Protein AF-Q0IT25-F1 (afdb_monomer_lite)

Organism: Oryza sativa subsp. japonica (NCBI:txid39947)

Secondary structure (DSSP, 8-state):
---TTT-HHHHHHHTT----SS--TTGGGSPPP--GGG-HHHHSPTT-----HHHHHHHTT-GGGG----

Radius of gyration: 16.09 Å; chains: 1; bounding box: 34×31×35 Å

Foldseek 3Di:
DFPCPPDPVSVVVVVPDDDDPDQAPPRVVPDDDDDPVPDCVVPPDPPDDDDDPLVVCVVVPNPCSVPPRD

InterPro domains:
  IPR005822 Large ribosomal subunit protein uL13 [PTHR11545] (8-66)
  IPR036899 Large ribosomal subunit protein uL13 superfamily [G3DSA:3.90.1180.10] (1-64)
  IPR036899 Large ribosomal subunit protein uL13 superfamily [SSF52161] (8-64)

Structure (mmCIF, N/CA/C/O backbone):
data_AF-Q0IT25-F1
#
_entry.id   AF-Q0IT25-F1
#
loop_
_atom_site.group_PDB
_atom_site.id
_atom_site.type_symbol
_atom_site.label_atom_id
_atom_site.label_alt_id
_atom_site.label_comp_id
_atom_site.label_asym_id
_atom_site.label_entity_id
_atom_site.label_seq_id
_atom_site.pdbx_PDB_ins_code
_atom_site.Cartn_x
_atom_site.Cartn_y
_atom_site.Cartn_z
_atom_site.occupancy
_atom_site.B_iso_or_equiv
_atom_site.auth_seq_id
_atom_site.auth_comp_id
_atom_site.auth_asym_id
_atom_site.auth_atom_id
_atom_site.pdbx_PDB_model_num
ATOM 1 N N . MET A 1 1 ? 3.798 -7.065 -10.300 1.00 64.56 1 MET A N 1
ATOM 2 C CA . MET A 1 1 ? 4.883 -8.048 -10.506 1.00 64.56 1 MET A CA 1
ATOM 3 C C . MET A 1 1 ? 5.630 -7.674 -11.772 1.00 64.56 1 MET A C 1
ATOM 5 O O . MET A 1 1 ? 4.992 -7.535 -12.807 1.00 64.56 1 MET A O 1
ATOM 9 N N . LEU A 1 2 ? 6.941 -7.445 -11.678 1.00 70.75 2 LEU A N 1
ATOM 10 C CA . LEU A 1 2 ? 7.811 -7.111 -12.810 1.00 70.75 2 LEU A CA 1
ATOM 11 C C . LEU A 1 2 ? 8.841 -8.236 -12.977 1.00 70.75 2 LEU A C 1
ATOM 13 O O . LEU A 1 2 ? 9.406 -8.693 -11.982 1.00 70.75 2 LEU A O 1
ATOM 17 N N . GLY A 1 3 ? 9.100 -8.666 -14.215 1.00 74.31 3 GLY A N 1
ATOM 18 C CA . GLY A 1 3 ? 10.147 -9.643 -14.549 1.00 74.31 3 GLY A CA 1
ATOM 19 C C . GLY A 1 3 ? 11.551 -9.039 -14.458 1.00 74.31 3 GLY A C 1
ATOM 20 O O . GLY A 1 3 ? 12.245 -8.946 -15.463 1.00 74.31 3 GLY A O 1
ATOM 21 N N . HIS A 1 4 ? 11.930 -8.568 -13.270 1.00 71.06 4 HIS A N 1
ATOM 22 C CA . HIS A 1 4 ? 13.130 -7.759 -13.035 1.00 71.06 4 HIS A CA 1
ATOM 23 C C . HIS A 1 4 ? 14.450 -8.521 -13.216 1.00 71.06 4 HIS A C 1
ATOM 25 O O . HIS A 1 4 ? 15.455 -7.891 -13.504 1.00 71.06 4 HIS A O 1
ATOM 31 N N . LEU A 1 5 ? 14.440 -9.854 -13.098 1.00 68.44 5 LEU A N 1
ATOM 32 C CA . LEU A 1 5 ? 15.644 -10.685 -13.248 1.00 68.44 5 LEU A CA 1
ATOM 33 C C . LEU A 1 5 ? 15.910 -11.130 -14.691 1.00 68.44 5 LEU A C 1
ATOM 35 O O . LEU A 1 5 ? 17.040 -11.456 -15.027 1.00 68.44 5 LEU A O 1
ATOM 39 N N . ALA A 1 6 ? 14.878 -11.185 -15.537 1.00 66.88 6 ALA A N 1
ATOM 40 C CA . ALA A 1 6 ? 14.983 -11.795 -16.865 1.00 66.88 6 ALA A CA 1
ATOM 41 C C . ALA A 1 6 ? 15.135 -10.772 -17.998 1.00 66.88 6 ALA A C 1
ATOM 43 O O . ALA A 1 6 ? 15.592 -11.122 -19.082 1.00 66.88 6 ALA A O 1
ATOM 44 N N . TYR A 1 7 ? 14.740 -9.514 -17.775 1.00 70.94 7 TYR A N 1
ATOM 45 C CA . TYR A 1 7 ? 14.695 -8.514 -18.838 1.00 70.94 7 TYR A CA 1
ATOM 46 C C . TYR A 1 7 ? 15.076 -7.130 -18.325 1.00 70.94 7 TYR A C 1
ATOM 48 O O . TYR A 1 7 ? 14.517 -6.649 -17.337 1.00 70.94 7 TYR A O 1
ATOM 56 N N . THR A 1 8 ? 15.923 -6.435 -19.085 1.00 83.94 8 THR A N 1
ATOM 57 C CA . THR A 1 8 ? 16.319 -5.031 -18.854 1.00 83.94 8 THR A CA 1
ATOM 58 C C . THR A 1 8 ? 15.111 -4.101 -18.694 1.00 83.94 8 THR A C 1
ATOM 60 O O . THR A 1 8 ? 15.117 -3.167 -17.895 1.00 83.94 8 THR A O 1
ATOM 63 N N . ARG A 1 9 ? 14.004 -4.397 -19.389 1.00 88.06 9 ARG A N 1
ATOM 64 C CA . ARG A 1 9 ? 12.729 -3.681 -19.237 1.00 88.06 9 ARG A CA 1
ATOM 65 C C . ARG A 1 9 ? 12.141 -3.797 -17.826 1.00 88.06 9 ARG A C 1
ATOM 67 O O . ARG A 1 9 ? 11.524 -2.844 -17.351 1.00 88.06 9 ARG A O 1
ATOM 74 N N . GLY A 1 10 ? 12.274 -4.959 -17.189 1.00 87.44 10 GLY A N 1
ATOM 75 C CA . GLY A 1 10 ? 11.776 -5.210 -15.838 1.00 87.44 10 GLY A CA 1
ATOM 76 C C . GLY A 1 10 ? 12.539 -4.394 -14.800 1.00 87.44 10 GLY A C 1
ATOM 77 O O . GLY A 1 10 ? 11.919 -3.749 -13.957 1.00 87.44 10 GLY A O 1
ATOM 78 N N . GLU A 1 11 ? 13.864 -4.348 -14.927 1.00 88.81 11 GLU A N 1
ATOM 79 C CA . GLU A 1 11 ? 14.736 -3.509 -14.102 1.00 88.81 11 GLU A CA 1
ATOM 80 C C . GLU A 1 11 ? 14.428 -2.014 -14.295 1.00 88.81 11 GLU A C 1
ATOM 82 O O . GLU A 1 11 ? 14.172 -1.301 -13.326 1.00 88.81 11 GLU A O 1
ATOM 87 N N . ALA A 1 12 ? 14.294 -1.551 -15.544 1.00 90.50 12 ALA A N 1
ATOM 88 C CA . ALA A 1 12 ? 13.922 -0.165 -15.849 1.00 90.50 12 ALA A CA 1
ATOM 89 C C . ALA A 1 12 ? 12.514 0.218 -15.349 1.00 90.50 12 ALA A C 1
ATOM 91 O O . ALA A 1 12 ? 12.208 1.391 -15.118 1.00 90.50 12 ALA A O 1
ATOM 92 N N . ALA A 1 13 ? 11.603 -0.747 -15.215 1.00 92.56 13 ALA A N 1
ATOM 93 C CA . ALA A 1 13 ? 10.307 -0.518 -14.587 1.00 92.56 13 ALA A CA 1
ATOM 94 C C . ALA A 1 13 ? 10.431 -0.394 -13.062 1.00 92.56 13 ALA A C 1
ATOM 96 O O . ALA A 1 13 ? 9.793 0.488 -12.488 1.00 92.56 13 ALA A O 1
ATOM 97 N N . LEU A 1 14 ? 11.276 -1.209 -12.423 1.00 91.56 14 LEU A N 1
ATOM 98 C CA . LEU A 1 14 ? 11.527 -1.120 -10.985 1.00 91.56 14 LEU A CA 1
ATOM 99 C C . LEU A 1 14 ? 12.233 0.192 -10.618 1.00 91.56 14 LEU A C 1
ATOM 101 O O . LEU A 1 14 ? 11.835 0.837 -9.656 1.00 91.56 14 LEU A O 1
ATOM 105 N N . ALA A 1 15 ? 13.180 0.651 -11.442 1.00 91.88 15 ALA A N 1
ATOM 106 C CA . ALA A 1 15 ? 13.885 1.921 -11.251 1.00 91.88 15 ALA A CA 1
ATOM 107 C C . ALA A 1 15 ? 12.960 3.158 -11.262 1.00 91.88 15 ALA A C 1
ATOM 109 O O . ALA A 1 15 ? 13.300 4.199 -10.703 1.00 91.88 15 ALA A O 1
ATOM 110 N N . ARG A 1 16 ? 11.779 3.063 -11.890 1.00 93.38 16 ARG A N 1
ATOM 111 C CA . ARG A 1 16 ? 10.774 4.142 -11.901 1.00 93.38 16 ARG A CA 1
ATOM 112 C C . ARG A 1 16 ? 9.903 4.163 -10.648 1.00 93.38 16 ARG A C 1
ATOM 114 O O . ARG A 1 16 ? 9.319 5.202 -10.341 1.00 93.38 16 ARG A O 1
ATOM 121 N N . LEU A 1 17 ? 9.780 3.038 -9.945 1.00 94.50 17 LEU A N 1
ATOM 122 C CA . LEU A 1 17 ? 8.947 2.939 -8.756 1.00 94.50 17 LEU A CA 1
ATOM 123 C C . LEU A 1 17 ? 9.685 3.536 -7.555 1.00 94.50 17 LEU A C 1
ATOM 125 O O . LEU A 1 17 ? 10.769 3.091 -7.192 1.00 94.50 17 LEU A O 1
ATOM 129 N N . LYS A 1 18 ? 9.057 4.513 -6.901 1.00 93.19 18 LYS A N 1
ATOM 130 C CA . LYS A 1 18 ? 9.495 5.042 -5.608 1.00 93.19 18 LYS A CA 1
ATOM 131 C C . LYS A 1 18 ? 8.419 4.735 -4.575 1.00 93.19 18 LYS A C 1
ATOM 133 O O . LYS A 1 18 ? 7.256 5.063 -4.796 1.00 93.19 18 LYS A O 1
ATOM 138 N N . ALA A 1 19 ? 8.806 4.093 -3.477 1.00 93.56 19 A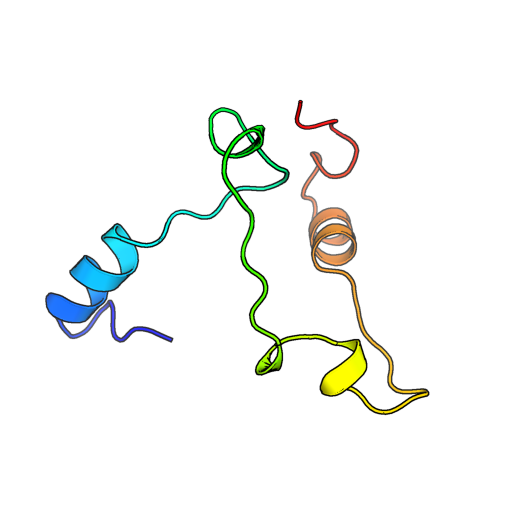LA A N 1
ATOM 139 C CA . ALA A 1 19 ? 7.920 3.748 -2.373 1.00 93.56 19 ALA A CA 1
ATOM 140 C C . ALA A 1 19 ? 8.498 4.305 -1.071 1.00 93.56 19 ALA A C 1
ATOM 142 O O . ALA A 1 19 ? 9.696 4.183 -0.820 1.00 93.56 19 ALA A O 1
ATOM 143 N N . TYR A 1 20 ? 7.637 4.916 -0.266 1.00 92.94 20 TYR A N 1
ATOM 144 C CA . TYR A 1 20 ? 7.983 5.536 1.007 1.00 92.94 20 TYR A CA 1
ATOM 145 C C . TYR A 1 20 ? 6.972 5.100 2.062 1.00 92.94 20 TYR A C 1
ATOM 147 O O . TYR A 1 20 ? 5.841 4.742 1.726 1.00 92.94 20 TYR A O 1
ATOM 155 N N . GLU A 1 21 ? 7.380 5.156 3.324 1.00 90.94 21 GLU A N 1
ATOM 156 C CA . GLU A 1 21 ? 6.451 5.111 4.446 1.00 90.94 21 GLU A CA 1
ATOM 157 C C . GLU A 1 21 ? 6.131 6.549 4.882 1.00 90.94 21 GLU A C 1
ATOM 159 O O . GLU A 1 21 ? 6.979 7.441 4.777 1.00 90.94 21 GLU A O 1
ATOM 164 N N . GLY A 1 22 ? 4.870 6.797 5.240 1.00 90.38 22 GLY A N 1
ATOM 165 C CA . GLY A 1 22 ? 4.364 8.146 5.458 1.00 90.38 22 GLY A CA 1
ATOM 166 C C . GLY A 1 22 ? 4.238 8.944 4.158 1.00 90.38 22 GLY A C 1
ATOM 167 O O . GLY A 1 22 ? 4.044 8.392 3.071 1.00 90.38 22 GLY A O 1
ATOM 168 N N . VAL A 1 23 ? 4.298 10.271 4.271 1.00 92.62 23 VAL A N 1
ATOM 169 C CA . VAL A 1 23 ? 4.228 11.186 3.124 1.00 92.62 23 VAL A CA 1
ATOM 170 C C . VAL A 1 23 ? 5.366 12.199 3.237 1.00 92.62 23 VAL A C 1
ATOM 172 O O . VAL A 1 23 ? 5.142 13.303 3.723 1.00 92.62 23 VAL A O 1
ATOM 175 N N . PRO A 1 24 ? 6.590 11.835 2.817 1.00 92.12 24 PRO A N 1
ATOM 176 C CA . PRO A 1 24 ? 7.728 12.726 2.968 1.00 92.12 24 PRO A CA 1
ATOM 177 C C . PRO A 1 24 ? 7.621 13.934 2.024 1.00 92.12 24 PRO A C 1
ATOM 179 O O . PRO A 1 24 ? 7.091 13.805 0.909 1.00 92.12 24 PRO A O 1
ATOM 182 N N . PRO A 1 25 ? 8.201 15.089 2.393 1.00 92.19 25 PRO A N 1
ATOM 183 C CA . PRO A 1 25 ? 8.433 16.179 1.456 1.00 92.19 25 PRO A CA 1
ATOM 184 C C . PRO A 1 25 ? 9.240 15.689 0.239 1.00 92.19 25 PRO A C 1
ATOM 186 O O . PRO A 1 25 ? 10.206 14.940 0.414 1.00 92.19 25 PRO A O 1
ATOM 189 N N . PRO A 1 26 ? 8.884 16.071 -1.004 1.00 91.75 26 PRO A N 1
ATOM 190 C CA . PRO A 1 26 ? 7.882 17.069 -1.414 1.00 91.75 26 PRO A CA 1
ATOM 191 C C . PRO A 1 26 ? 6.485 16.495 -1.754 1.00 91.75 26 PRO A C 1
ATOM 193 O O . PRO A 1 26 ? 5.656 17.175 -2.369 1.00 91.75 26 PRO A O 1
ATOM 196 N N . TYR A 1 27 ? 6.223 15.220 -1.454 1.00 94.00 27 TYR A N 1
ATOM 197 C CA . TYR A 1 27 ? 4.985 14.544 -1.865 1.00 94.00 27 TYR A CA 1
ATOM 198 C C . TYR A 1 27 ? 3.777 14.921 -0.999 1.00 94.00 27 TYR A C 1
ATOM 200 O O . TYR A 1 27 ? 2.640 14.698 -1.412 1.00 94.00 27 TYR A O 1
ATOM 208 N N . ASP A 1 28 ? 4.014 15.541 0.155 1.00 92.75 28 ASP A N 1
ATOM 209 C CA . ASP A 1 28 ? 3.014 16.137 1.046 1.00 92.75 28 ASP A CA 1
ATOM 210 C C . ASP A 1 28 ? 2.158 17.201 0.341 1.00 92.75 28 ASP A C 1
ATOM 212 O O . ASP A 1 28 ? 0.951 17.289 0.572 1.00 92.75 28 ASP A O 1
ATOM 216 N N . ARG A 1 29 ? 2.764 17.959 -0.581 1.00 94.00 29 ARG A N 1
ATOM 217 C CA . ARG A 1 29 ? 2.104 19.029 -1.353 1.00 94.00 29 ARG A CA 1
ATOM 218 C C . ARG A 1 29 ? 1.527 18.564 -2.685 1.00 94.00 29 ARG A C 1
ATOM 220 O O . ARG A 1 29 ? 0.798 19.308 -3.339 1.00 94.00 29 ARG A O 1
ATOM 227 N N . THR A 1 30 ? 1.859 17.352 -3.115 1.00 94.06 30 THR A N 1
ATOM 228 C CA . THR A 1 30 ? 1.413 16.816 -4.403 1.00 94.06 30 THR A CA 1
ATOM 229 C C . THR A 1 30 ? 0.066 16.109 -4.243 1.00 94.06 30 THR A C 1
ATOM 231 O O . THR A 1 30 ? -0.183 15.428 -3.247 1.00 94.06 30 THR A O 1
ATOM 234 N N . LYS A 1 31 ? -0.832 16.233 -5.232 1.00 95.31 31 LYS A N 1
ATOM 235 C CA . LYS A 1 31 ? -2.119 15.522 -5.209 1.00 95.31 31 LYS A CA 1
ATOM 236 C C . LYS A 1 31 ? -1.884 14.010 -5.177 1.00 95.31 31 LYS A C 1
ATOM 238 O O . LYS A 1 31 ? -1.340 13.432 -6.115 1.00 95.31 31 LYS A O 1
ATOM 243 N N . ARG A 1 32 ? -2.351 13.366 -4.108 1.00 94.94 32 ARG A N 1
ATOM 244 C CA . ARG A 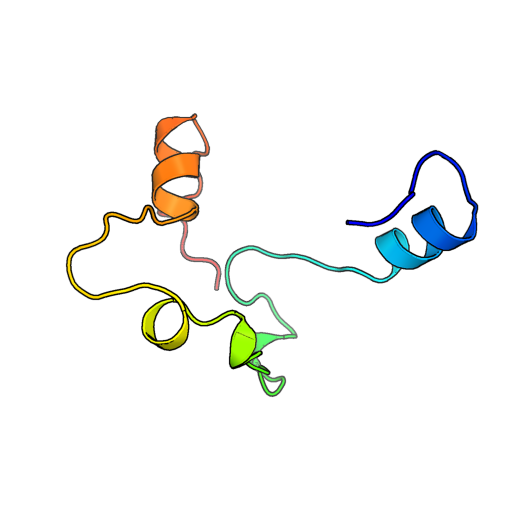1 32 ? -2.312 11.909 -3.954 1.00 94.94 32 ARG A CA 1
ATOM 245 C C . ARG A 1 32 ? -3.411 11.270 -4.793 1.00 94.94 32 ARG A C 1
ATOM 247 O O . ARG A 1 32 ? -4.566 11.693 -4.743 1.00 94.94 32 ARG A O 1
ATOM 254 N N . MET A 1 33 ? -3.036 10.250 -5.554 1.00 96.81 33 MET A N 1
ATOM 255 C CA . MET A 1 33 ? -3.958 9.479 -6.382 1.00 96.81 33 MET A CA 1
ATOM 256 C C . MET A 1 33 ? -4.298 8.162 -5.687 1.00 96.81 33 MET A C 1
ATOM 258 O O . MET A 1 33 ? -3.448 7.557 -5.036 1.00 96.81 33 MET A O 1
ATOM 262 N N . VAL A 1 34 ? -5.546 7.724 -5.833 1.00 96.50 34 VAL A N 1
ATOM 263 C CA . VAL A 1 34 ? -6.050 6.459 -5.289 1.00 96.50 34 VAL A CA 1
ATOM 264 C C . VAL A 1 34 ? -6.469 5.579 -6.455 1.00 96.50 34 VAL A C 1
ATOM 266 O O . VAL A 1 34 ? -7.155 6.050 -7.358 1.00 96.50 34 VAL A O 1
ATOM 269 N N . ILE A 1 35 ? -6.064 4.311 -6.433 1.00 96.56 35 ILE A N 1
ATOM 270 C CA . ILE A 1 35 ? -6.486 3.310 -7.417 1.00 96.56 35 ILE A CA 1
ATOM 271 C C . ILE A 1 35 ? -7.751 2.634 -6.865 1.00 96.56 35 ILE A C 1
ATOM 273 O O . ILE A 1 35 ? -7.634 1.872 -5.901 1.00 96.56 35 ILE A O 1
ATOM 277 N N . PRO A 1 36 ? -8.951 2.887 -7.428 1.00 96.12 36 PRO A N 1
ATOM 278 C CA . PRO A 1 36 ? -10.206 2.387 -6.860 1.00 96.12 36 PRO A CA 1
ATOM 279 C C . PRO A 1 36 ? -10.243 0.860 -6.801 1.00 96.12 36 PRO A C 1
ATOM 281 O O . PRO A 1 36 ? -10.650 0.270 -5.803 1.00 96.12 36 PRO A O 1
ATOM 284 N N . ASP A 1 37 ? -9.703 0.211 -7.831 1.00 95.81 37 ASP A N 1
ATOM 285 C CA . ASP A 1 37 ? -9.712 -1.242 -7.958 1.00 95.81 37 ASP A CA 1
ATOM 286 C C . ASP A 1 37 ? -8.843 -1.970 -6.931 1.00 95.81 37 ASP A C 1
ATOM 288 O O . ASP A 1 37 ? -8.973 -3.182 -6.794 1.00 95.81 37 ASP A O 1
ATOM 292 N N . ALA A 1 38 ? -8.004 -1.259 -6.177 1.00 94.88 38 ALA A N 1
ATOM 293 C CA . ALA A 1 38 ? -7.173 -1.828 -5.120 1.00 94.88 38 ALA A CA 1
ATOM 294 C C . ALA A 1 38 ? -7.704 -1.530 -3.703 1.00 94.88 38 ALA A C 1
ATOM 296 O O . ALA A 1 38 ? -7.080 -1.915 -2.715 1.00 94.88 38 ALA A O 1
ATOM 297 N N . LEU A 1 39 ? -8.841 -0.836 -3.567 1.00 95.81 39 LEU A N 1
ATOM 298 C CA . LEU A 1 39 ? -9.374 -0.462 -2.259 1.00 95.81 39 LEU A CA 1
ATOM 299 C C . LEU A 1 39 ? -10.001 -1.652 -1.527 1.00 95.81 39 LEU A C 1
ATOM 301 O O . LEU A 1 39 ? -10.925 -2.293 -2.026 1.00 95.81 39 LEU A O 1
ATOM 305 N N . LYS A 1 40 ? -9.582 -1.864 -0.272 1.00 94.62 40 LYS A N 1
ATOM 306 C CA . LYS A 1 40 ? -10.129 -2.899 0.624 1.00 94.62 40 LYS A CA 1
ATOM 307 C C . LYS A 1 40 ? -11.658 -2.880 0.678 1.00 94.62 40 LYS A C 1
ATOM 309 O O . LYS A 1 40 ? -12.276 -3.924 0.547 1.00 94.62 40 LYS A O 1
ATOM 314 N N . VAL A 1 41 ? -12.264 -1.705 0.865 1.00 94.75 41 VAL A N 1
ATOM 315 C CA . VAL A 1 41 ? -13.725 -1.568 1.021 1.00 94.75 41 VAL A CA 1
ATOM 316 C C . VAL A 1 41 ? -14.505 -1.974 -0.233 1.00 94.75 41 VAL A C 1
ATOM 318 O O . VAL A 1 41 ? -15.655 -2.376 -0.125 1.00 94.75 41 VAL A O 1
ATOM 321 N N . LEU A 1 42 ? -13.874 -1.896 -1.409 1.00 94.88 42 LEU A N 1
ATOM 322 C CA . LEU A 1 42 ? -14.493 -2.271 -2.679 1.00 94.88 42 LEU A CA 1
ATOM 323 C C . LEU A 1 42 ? -14.210 -3.729 -3.059 1.00 94.88 42 LEU A C 1
ATOM 325 O O . LEU A 1 42 ? -14.999 -4.337 -3.774 1.00 94.88 42 LEU A O 1
ATOM 329 N N . ARG A 1 43 ? -13.077 -4.290 -2.617 1.00 95.50 43 ARG A N 1
ATOM 330 C CA . ARG A 1 43 ? -12.614 -5.622 -3.039 1.00 95.50 43 ARG A CA 1
ATOM 331 C C . ARG A 1 43 ? -12.820 -6.726 -2.009 1.00 95.50 43 ARG A C 1
ATOM 333 O O . ARG A 1 43 ? -12.875 -7.888 -2.397 1.00 95.50 43 ARG A O 1
ATOM 340 N N . LEU A 1 44 ? -12.924 -6.394 -0.725 1.00 95.81 44 LEU A N 1
ATOM 341 C CA . LEU A 1 44 ? -13.071 -7.369 0.351 1.00 95.81 44 LEU A CA 1
ATOM 342 C C . LEU A 1 44 ? -14.523 -7.424 0.837 1.00 95.81 44 LEU A C 1
ATOM 344 O O . LEU A 1 44 ? -15.118 -6.391 1.140 1.00 95.81 44 LEU A O 1
ATOM 348 N N . GLN A 1 45 ? -15.078 -8.633 0.950 1.00 95.31 45 GLN A N 1
ATOM 349 C CA . GLN A 1 45 ? -16.421 -8.831 1.493 1.00 95.31 45 GLN A CA 1
ATOM 350 C C . GLN A 1 45 ? -16.485 -8.471 2.990 1.00 95.31 45 GLN A C 1
ATOM 352 O O . GLN A 1 45 ? -15.512 -8.700 3.722 1.00 95.31 45 GLN A O 1
ATOM 357 N N . PRO A 1 46 ? -17.624 -7.942 3.474 1.00 95.38 46 PRO A N 1
ATOM 358 C CA . PRO A 1 46 ? -17.837 -7.719 4.900 1.00 95.38 46 PRO A CA 1
ATOM 359 C C . PRO A 1 46 ? -17.621 -9.001 5.718 1.00 95.38 46 PRO A C 1
ATOM 361 O O . PRO A 1 46 ? -18.069 -10.076 5.334 1.00 95.38 46 PRO A O 1
ATOM 364 N N . GLY A 1 47 ? -16.927 -8.889 6.853 1.00 95.38 47 GLY A N 1
ATOM 365 C CA . GLY A 1 47 ? -16.630 -10.015 7.752 1.00 95.38 47 GLY A CA 1
ATOM 366 C C . GLY A 1 47 ? -15.325 -10.763 7.455 1.00 95.38 47 GLY A C 1
ATOM 367 O O . GLY A 1 47 ? -14.824 -11.476 8.324 1.00 95.38 47 GLY A O 1
ATOM 368 N N . HIS A 1 48 ? -14.713 -10.570 6.283 1.00 96.38 48 HIS A N 1
ATOM 369 C CA . HIS A 1 48 ? -13.411 -11.171 5.994 1.00 96.38 48 HIS A CA 1
ATOM 370 C C . HIS A 1 48 ? -12.287 -10.466 6.766 1.00 96.38 48 HIS A C 1
ATOM 372 O O . HIS A 1 48 ? -12.203 -9.236 6.819 1.00 96.38 48 HIS A O 1
ATOM 378 N N . LYS A 1 49 ? -11.394 -11.267 7.358 1.00 96.06 49 LYS A N 1
ATOM 379 C CA . LYS A 1 49 ? -10.240 -10.773 8.116 1.00 96.06 49 LYS A CA 1
ATOM 380 C C . LYS A 1 49 ? -9.210 -10.144 7.173 1.00 96.06 49 LYS A C 1
ATOM 382 O O . LYS A 1 49 ? -8.970 -10.646 6.079 1.00 96.06 49 LYS A O 1
ATOM 387 N N . TYR A 1 50 ? -8.572 -9.070 7.625 1.00 96.00 50 TYR A N 1
ATOM 388 C CA . TYR A 1 50 ? -7.454 -8.417 6.947 1.00 96.00 50 TYR A CA 1
ATOM 389 C C . TYR A 1 50 ? -6.408 -7.993 7.979 1.00 96.00 50 TYR A C 1
ATOM 391 O O . TYR A 1 50 ? -6.708 -7.900 9.168 1.00 96.00 50 TYR A O 1
ATOM 399 N N . CYS A 1 51 ? -5.192 -7.712 7.519 1.00 95.38 51 CYS A N 1
ATOM 400 C CA . CYS A 1 51 ? -4.129 -7.153 8.345 1.00 95.38 51 CYS A CA 1
ATOM 401 C C . CYS A 1 51 ? -3.659 -5.821 7.753 1.00 95.38 51 CYS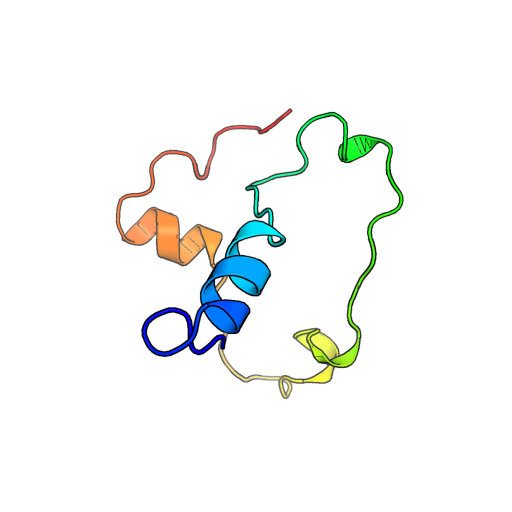 A C 1
ATOM 403 O O . CYS A 1 51 ? -3.741 -5.602 6.541 1.00 95.38 51 CYS A O 1
ATOM 405 N N . LEU A 1 52 ? -3.195 -4.916 8.612 1.00 94.00 52 LEU A N 1
ATOM 406 C CA . LEU A 1 52 ? -2.523 -3.693 8.197 1.00 94.00 52 LEU A CA 1
ATOM 407 C C . LEU A 1 52 ? -1.033 -3.984 8.047 1.00 94.00 52 LEU A C 1
ATOM 409 O O . LEU A 1 52 ? -0.409 -4.487 8.979 1.00 94.00 52 LEU A O 1
ATOM 413 N N . LEU A 1 53 ? -0.451 -3.613 6.904 1.00 93.88 53 LEU A N 1
ATOM 414 C CA . LEU A 1 53 ? 0.970 -3.84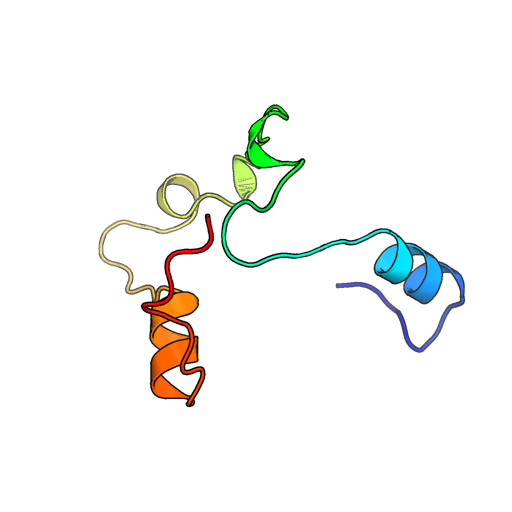6 6.634 1.00 93.88 53 LEU A CA 1
ATOM 415 C C . LEU A 1 53 ? 1.865 -3.278 7.743 1.00 93.88 53 LEU A C 1
ATOM 417 O O . LEU A 1 53 ? 2.789 -3.953 8.169 1.00 93.88 53 LEU A O 1
ATOM 421 N N . GLY A 1 54 ? 1.557 -2.085 8.262 1.00 93.00 54 GLY A N 1
ATOM 422 C CA . GLY A 1 54 ? 2.327 -1.495 9.358 1.00 93.00 54 GLY A CA 1
ATOM 423 C C . GLY A 1 54 ? 2.311 -2.345 10.635 1.00 93.00 54 GLY A C 1
ATOM 424 O O . GLY A 1 54 ? 3.352 -2.505 11.268 1.00 93.00 54 GLY A O 1
ATOM 425 N N . GLN A 1 55 ? 1.164 -2.938 10.989 1.00 93.44 55 GLN A N 1
ATOM 426 C CA . GLN A 1 55 ? 1.069 -3.816 12.158 1.00 93.44 55 GLN A CA 1
ATOM 427 C C . GLN A 1 55 ? 1.886 -5.095 11.948 1.00 93.44 55 GLN A C 1
ATOM 429 O O . GLN A 1 55 ? 2.673 -5.454 12.820 1.00 93.44 55 GLN A O 1
ATOM 434 N N . LEU A 1 56 ? 1.762 -5.729 10.778 1.00 95.06 56 LEU A N 1
ATOM 435 C CA . LEU A 1 56 ? 2.567 -6.901 10.434 1.00 95.06 56 LEU A CA 1
ATOM 436 C C . LEU A 1 56 ? 4.066 -6.581 10.492 1.00 95.06 56 LEU A C 1
ATOM 438 O O . LEU A 1 56 ? 4.826 -7.315 11.114 1.00 95.06 56 LEU A O 1
ATOM 442 N N . SER A 1 57 ? 4.488 -5.463 9.894 1.00 95.00 57 SER A N 1
ATOM 443 C CA . SER A 1 57 ? 5.883 -5.016 9.906 1.00 95.00 57 SER A CA 1
ATOM 444 C C . SER A 1 57 ? 6.401 -4.808 11.331 1.00 95.00 57 SER A C 1
ATOM 446 O O . SER A 1 57 ? 7.511 -5.233 11.644 1.00 95.00 57 SER A O 1
ATOM 448 N N . LYS A 1 58 ? 5.596 -4.206 12.218 1.00 94.50 58 LYS A N 1
ATOM 449 C CA . LYS A 1 58 ? 5.938 -4.048 13.639 1.00 94.50 58 LYS A CA 1
AT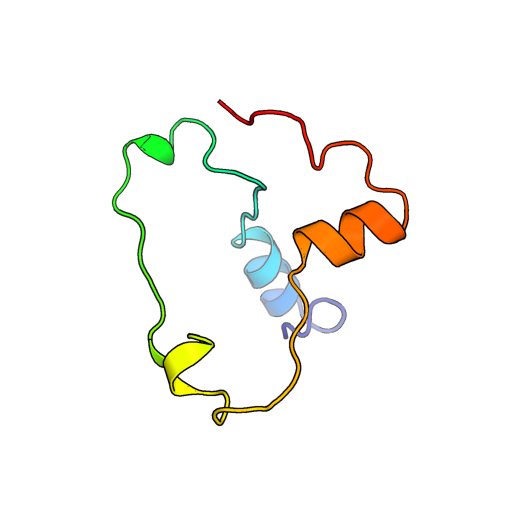OM 450 C C . LYS A 1 58 ? 6.165 -5.400 14.319 1.00 94.50 58 LYS A C 1
ATOM 452 O O . LYS A 1 58 ? 7.141 -5.558 15.045 1.00 94.50 58 LYS A O 1
ATOM 457 N N . GLU A 1 59 ? 5.271 -6.359 14.093 1.00 95.12 59 GLU A N 1
ATOM 458 C CA . GLU A 1 59 ? 5.343 -7.698 14.694 1.00 95.12 59 GLU A CA 1
ATOM 459 C C . GLU A 1 59 ? 6.597 -8.470 14.249 1.00 95.12 59 GLU A C 1
ATOM 461 O O . GLU A 1 59 ? 7.142 -9.244 15.032 1.00 95.12 59 GLU A O 1
ATOM 466 N N . VAL A 1 60 ? 7.111 -8.206 13.041 1.00 95.94 60 VAL A N 1
ATOM 467 C CA . VAL A 1 60 ? 8.352 -8.813 12.520 1.00 95.94 60 VAL A CA 1
ATOM 468 C C . VAL A 1 60 ? 9.614 -7.967 12.755 1.00 95.94 60 VAL A C 1
ATOM 470 O O . VAL A 1 60 ? 10.646 -8.208 12.132 1.00 95.94 60 VAL A O 1
ATOM 473 N N . GLY A 1 61 ? 9.564 -6.987 13.664 1.00 93.25 61 GLY A N 1
ATOM 474 C CA . GLY A 1 61 ? 10.749 -6.254 14.131 1.00 93.25 61 GLY A CA 1
ATOM 475 C C . GLY A 1 61 ? 11.042 -4.935 13.412 1.00 93.25 61 GLY A C 1
ATOM 476 O O . GLY A 1 61 ? 12.131 -4.377 13.563 1.00 93.25 61 GLY A O 1
ATOM 477 N N . TRP A 1 62 ? 10.094 -4.389 12.649 1.00 92.69 62 TRP A N 1
ATOM 478 C CA . TRP A 1 62 ? 10.229 -3.036 12.113 1.00 92.69 62 TRP A CA 1
ATOM 479 C C . TRP A 1 62 ? 9.886 -1.985 13.187 1.00 92.69 62 TRP A C 1
ATOM 481 O O . TRP A 1 62 ? 8.722 -1.710 13.481 1.00 92.69 62 TRP A O 1
ATOM 491 N N . ASN A 1 63 ? 10.923 -1.383 13.777 1.00 90.44 63 ASN A N 1
ATOM 492 C CA . ASN A 1 63 ? 10.814 -0.529 14.972 1.00 90.44 63 ASN A CA 1
ATOM 493 C C . ASN A 1 63 ? 10.234 0.878 14.729 1.00 90.44 63 ASN A C 1
ATOM 495 O O . ASN A 1 63 ? 9.899 1.575 15.685 1.00 90.44 63 ASN A O 1
ATOM 499 N N . TYR A 1 64 ? 10.098 1.308 13.474 1.00 90.62 64 TYR A N 1
ATOM 500 C CA . TYR A 1 64 ? 9.693 2.678 13.128 1.00 90.62 64 TYR A CA 1
ATOM 501 C C . TYR A 1 64 ? 8.173 2.885 13.056 1.00 90.62 64 TYR A C 1
ATOM 503 O O . TYR A 1 6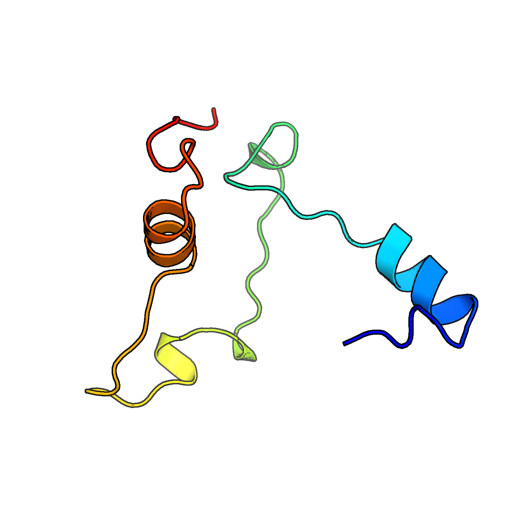4 ? 7.718 3.975 12.738 1.00 90.62 64 TYR A O 1
ATOM 511 N N . TYR A 1 65 ? 7.368 1.880 13.419 1.00 85.12 65 TYR A N 1
ATOM 512 C CA . TYR A 1 65 ? 5.900 1.947 13.355 1.00 85.12 65 TYR A CA 1
ATOM 513 C C . TYR A 1 65 ? 5.279 3.145 14.102 1.00 85.12 65 TYR A C 1
ATOM 515 O O . TYR A 1 65 ? 4.235 3.655 13.708 1.00 85.12 65 TYR A O 1
ATOM 523 N N . GLY A 1 66 ? 5.887 3.578 15.212 1.00 81.31 66 GLY A N 1
ATOM 524 C CA . GLY A 1 66 ? 5.419 4.727 15.999 1.00 81.31 66 GLY A CA 1
ATOM 525 C C . GLY A 1 66 ? 6.088 6.054 15.637 1.00 81.31 66 GLY A C 1
ATOM 526 O O . GLY A 1 66 ? 5.739 7.090 16.206 1.00 81.31 66 GLY A O 1
ATOM 527 N N . THR A 1 67 ? 7.073 6.040 14.741 1.00 82.69 67 THR A N 1
ATOM 528 C CA . THR A 1 67 ? 7.818 7.236 14.364 1.00 82.69 67 THR A CA 1
ATOM 529 C C . THR A 1 67 ? 6.925 8.110 13.489 1.00 82.69 67 THR A C 1
ATOM 531 O O . THR A 1 67 ? 6.464 7.690 12.433 1.00 82.69 67 THR A O 1
ATOM 534 N N . LYS A 1 68 ? 6.640 9.342 13.931 1.00 65.12 68 LYS A N 1
ATOM 535 C CA . LYS A 1 68 ? 5.892 10.298 13.108 1.00 65.12 68 LYS A CA 1
ATOM 536 C C . LYS A 1 68 ? 6.773 10.733 11.943 1.00 65.12 68 LYS A C 1
ATOM 538 O O . LYS A 1 68 ? 7.681 11.540 12.125 1.00 65.12 68 LYS A O 1
ATOM 543 N N . HIS A 1 69 ? 6.504 10.188 10.765 1.00 62.72 69 HIS A N 1
ATOM 544 C CA . HIS A 1 69 ? 7.063 10.688 9.519 1.00 62.72 69 HIS A CA 1
ATOM 545 C C . HIS A 1 69 ? 6.393 12.036 9.223 1.00 62.72 69 HIS A C 1
ATOM 547 O O . HIS A 1 69 ? 5.190 12.086 8.957 1.00 62.72 69 HIS A O 1
ATOM 553 N N . ALA A 1 70 ? 7.162 13.107 9.441 1.00 51.59 70 ALA A N 1
ATOM 554 C CA . ALA A 1 70 ? 6.760 14.494 9.225 1.00 51.59 70 ALA A CA 1
ATOM 555 C C . ALA A 1 70 ? 6.542 14.802 7.740 1.00 51.59 70 ALA A C 1
ATOM 557 O O . ALA A 1 70 ? 7.277 14.220 6.906 1.00 51.59 70 ALA A O 1
#

Sequence (70 aa):
MLGHLAYTRGEAALARLKAYEGVPPPYDRTKRMVIPDALKVLRLQPGHKYCLLGQLSKEVGWNYYGTKHA

pLDDT: mean 89.25, std 10.01, range [51.59, 96.81]